Protein AF-A0A842Y611-F1 (afdb_monomer)

Secondary structure (DSSP, 8-state):
---TTHHHHHHHHHHHHHHHHHHHH-SSHHHHHHHHHHHHHHHHHHHHHTT-HHHHHHIIIIIIIIIIHHHHHHHHHHHTT----

Radius of gyration: 15.72 Å; Cα contacts (8 Å, |Δi|>4): 72; chains: 1; bounding box: 49×19×40 Å

pLDDT: mean 90.99, std 12.14, range [43.81, 98.31]

Structure (mmCIF, N/CA/C/O backbone):
data_AF-A0A842Y611-F1
#
_entry.id   AF-A0A842Y611-F1
#
loop_
_atom_site.group_PDB
_atom_site.id
_atom_site.type_symbol
_atom_site.label_atom_id
_atom_site.label_alt_id
_atom_site.label_comp_id
_atom_site.label_asym_id
_atom_site.label_entity_id
_atom_site.label_seq_id
_atom_site.pdbx_PDB_ins_code
_atom_site.Cartn_x
_atom_site.Cartn_y
_atom_site.Cartn_z
_atom_site.occupancy
_atom_site.B_iso_or_equiv
_atom_site.auth_seq_id
_atom_site.auth_comp_id
_atom_site.auth_asym_id
_atom_site.auth_atom_id
_atom_site.pdbx_PDB_model_num
ATOM 1 N N . MET A 1 1 ? 25.022 7.611 -12.499 1.00 53.97 1 MET A N 1
ATOM 2 C CA . MET A 1 1 ? 23.729 7.654 -13.212 1.00 53.97 1 MET A CA 1
ATOM 3 C C . MET A 1 1 ? 22.677 7.155 -12.239 1.00 53.97 1 MET A C 1
ATOM 5 O O . MET A 1 1 ? 22.881 6.085 -11.685 1.00 53.97 1 MET A O 1
ATOM 9 N N . ILE A 1 2 ? 21.655 7.957 -11.930 1.00 71.75 2 ILE A N 1
ATOM 10 C CA . ILE A 1 2 ? 20.555 7.519 -11.056 1.00 71.75 2 ILE A CA 1
ATOM 11 C C . ILE A 1 2 ? 19.707 6.544 -11.872 1.00 71.75 2 ILE A C 1
ATOM 13 O O . ILE A 1 2 ? 19.305 6.882 -12.984 1.00 71.75 2 ILE A O 1
ATOM 17 N N . ASP A 1 3 ? 19.476 5.345 -11.344 1.00 83.94 3 ASP A N 1
ATOM 18 C CA . ASP A 1 3 ? 18.546 4.397 -11.950 1.00 83.94 3 ASP A CA 1
ATOM 19 C C . ASP A 1 3 ? 17.129 4.990 -11.905 1.00 83.94 3 ASP A C 1
ATOM 21 O O . ASP A 1 3 ? 16.677 5.463 -10.856 1.00 83.94 3 ASP A O 1
ATOM 25 N N . LEU A 1 4 ? 16.431 4.993 -13.044 1.00 85.12 4 LEU A N 1
ATOM 26 C CA . LEU A 1 4 ? 15.092 5.571 -13.177 1.00 85.12 4 LEU A CA 1
ATOM 27 C C . LEU A 1 4 ? 14.091 4.921 -12.204 1.00 85.12 4 LEU A C 1
ATOM 29 O O . LEU A 1 4 ? 13.105 5.554 -11.832 1.00 85.12 4 LEU A O 1
ATOM 33 N N . GLN A 1 5 ? 14.364 3.697 -11.742 1.00 90.00 5 GLN A N 1
ATOM 34 C CA . GLN A 1 5 ? 13.533 2.974 -10.778 1.00 90.00 5 GLN A CA 1
ATOM 35 C C . GLN A 1 5 ? 13.632 3.506 -9.337 1.00 90.00 5 GLN A C 1
ATOM 37 O O . GLN A 1 5 ? 12.719 3.282 -8.541 1.00 90.00 5 GLN A O 1
ATOM 42 N N . ILE A 1 6 ? 14.688 4.249 -8.981 1.00 93.81 6 ILE A N 1
ATOM 43 C CA . ILE A 1 6 ? 14.906 4.733 -7.603 1.00 93.81 6 ILE A CA 1
ATOM 44 C C . ILE A 1 6 ? 13.845 5.756 -7.192 1.00 93.81 6 ILE A C 1
ATOM 46 O O . ILE A 1 6 ? 13.378 5.743 -6.054 1.00 93.81 6 ILE A O 1
ATOM 50 N N . ILE A 1 7 ? 13.441 6.629 -8.115 1.00 93.75 7 ILE A N 1
ATOM 51 C CA . ILE A 1 7 ? 12.446 7.676 -7.856 1.00 93.75 7 ILE A CA 1
ATOM 52 C C . ILE A 1 7 ? 11.076 7.069 -7.497 1.00 93.75 7 ILE A C 1
ATOM 54 O O . ILE A 1 7 ? 10.586 7.346 -6.400 1.00 93.75 7 ILE A O 1
ATOM 58 N N . PRO A 1 8 ? 10.449 6.223 -8.343 1.00 94.81 8 PRO A N 1
ATOM 59 C CA . PRO A 1 8 ? 9.177 5.592 -7.997 1.00 94.81 8 PRO A CA 1
ATOM 60 C C . PRO A 1 8 ? 9.299 4.681 -6.771 1.00 94.81 8 PRO A C 1
ATOM 62 O O . PRO A 1 8 ? 8.397 4.686 -5.936 1.00 94.81 8 PRO A O 1
ATOM 65 N N . PHE A 1 9 ? 10.419 3.969 -6.596 1.00 96.12 9 PHE A N 1
ATOM 66 C CA . PHE A 1 9 ? 10.670 3.184 -5.386 1.00 96.12 9 PHE A CA 1
ATOM 67 C C . PHE A 1 9 ? 10.628 4.046 -4.116 1.00 96.12 9 PHE A C 1
ATOM 69 O O . PHE A 1 9 ? 9.935 3.698 -3.157 1.00 96.12 9 PHE A O 1
ATOM 76 N N . ALA A 1 10 ? 11.333 5.181 -4.105 1.00 96.12 10 ALA A N 1
ATOM 77 C CA . ALA A 1 10 ? 11.397 6.072 -2.950 1.00 96.12 10 ALA A CA 1
ATOM 78 C C . ALA A 1 10 ? 10.029 6.691 -2.630 1.00 96.12 10 ALA A C 1
ATOM 80 O O . ALA A 1 10 ? 9.630 6.734 -1.465 1.00 96.12 10 ALA A O 1
ATOM 81 N N . VAL A 1 11 ? 9.282 7.112 -3.657 1.00 96.88 11 VAL A N 1
ATOM 82 C CA . VAL A 1 11 ? 7.931 7.673 -3.500 1.00 96.88 11 VAL A CA 1
ATOM 83 C C . VAL A 1 11 ? 6.968 6.634 -2.922 1.00 96.88 11 VAL A C 1
ATOM 85 O O . VAL A 1 11 ? 6.295 6.913 -1.930 1.00 96.88 11 VAL A O 1
ATOM 88 N N . ILE A 1 12 ? 6.931 5.422 -3.487 1.00 97.50 12 ILE A N 1
ATOM 89 C CA . ILE A 1 12 ? 6.055 4.342 -3.005 1.00 97.50 12 ILE A CA 1
ATOM 90 C C . ILE A 1 12 ? 6.430 3.943 -1.572 1.00 97.50 12 ILE A C 1
ATOM 92 O O . ILE A 1 12 ? 5.549 3.835 -0.720 1.00 97.50 12 ILE A O 1
ATOM 96 N N . SER A 1 13 ? 7.726 3.802 -1.275 1.00 97.69 13 SER A N 1
ATOM 97 C CA . SER A 1 13 ? 8.216 3.478 0.073 1.00 97.69 13 SER A CA 1
ATOM 98 C C . SER A 1 13 ? 7.771 4.512 1.104 1.00 97.69 13 SER A C 1
ATOM 100 O O . SER A 1 13 ? 7.262 4.152 2.165 1.00 97.69 13 SER A O 1
ATOM 102 N N . LEU A 1 14 ? 7.915 5.804 0.789 1.00 98.06 14 LEU A N 1
ATOM 103 C CA . LEU A 1 14 ? 7.515 6.882 1.688 1.00 98.06 14 LEU A CA 1
ATOM 104 C C . LEU A 1 14 ? 6.006 6.848 1.960 1.00 98.06 14 LEU A C 1
ATOM 106 O O . LEU A 1 14 ? 5.589 6.924 3.117 1.00 98.06 14 LEU A O 1
ATOM 110 N N . ILE A 1 15 ? 5.191 6.668 0.915 1.00 97.94 15 ILE A N 1
ATOM 111 C CA . ILE A 1 15 ? 3.733 6.546 1.042 1.00 97.94 15 ILE A CA 1
ATOM 112 C C . ILE A 1 15 ? 3.364 5.339 1.912 1.00 97.94 15 ILE A C 1
ATOM 114 O O . ILE A 1 15 ? 2.498 5.460 2.780 1.00 97.94 15 ILE A O 1
ATOM 118 N N . MET A 1 16 ? 4.023 4.191 1.732 1.00 98.06 16 MET A N 1
ATOM 119 C CA . MET A 1 16 ? 3.762 2.983 2.520 1.00 98.06 16 MET A CA 1
ATOM 120 C C . MET A 1 16 ? 4.128 3.153 3.995 1.00 98.06 16 MET A C 1
ATOM 122 O O . MET A 1 16 ? 3.368 2.709 4.856 1.00 98.06 16 MET A O 1
ATOM 126 N N . ILE A 1 17 ? 5.244 3.821 4.302 1.00 97.94 17 ILE A N 1
ATOM 127 C CA . ILE A 1 17 ? 5.658 4.105 5.683 1.00 97.94 17 ILE A CA 1
ATOM 128 C C . ILE A 1 17 ? 4.644 5.034 6.351 1.00 97.94 17 ILE A C 1
ATOM 130 O O . ILE A 1 17 ? 4.126 4.712 7.420 1.00 97.94 17 ILE A O 1
ATOM 134 N N . VAL A 1 18 ? 4.307 6.154 5.703 1.00 97.8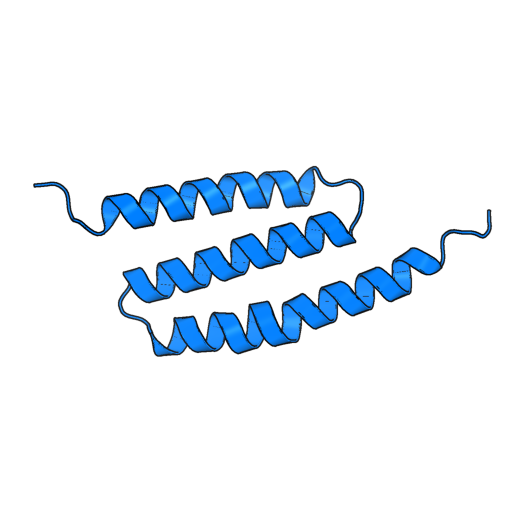8 18 VAL A N 1
ATOM 135 C CA . VAL A 1 18 ? 3.321 7.110 6.228 1.00 97.88 18 VAL A CA 1
ATOM 136 C C . VAL A 1 18 ? 1.966 6.430 6.427 1.00 97.88 18 VAL A C 1
ATOM 138 O O . VAL A 1 18 ? 1.362 6.569 7.489 1.00 97.88 18 VAL A O 1
ATOM 141 N N . SER A 1 19 ? 1.515 5.638 5.452 1.00 96.81 19 SER A N 1
ATOM 142 C CA . SER A 1 19 ? 0.240 4.919 5.535 1.00 96.81 19 SER A CA 1
ATOM 143 C C . SER A 1 19 ? 0.243 3.897 6.670 1.00 96.81 19 SER A C 1
ATOM 145 O O . SER A 1 19 ? -0.699 3.872 7.452 1.00 96.81 19 SER 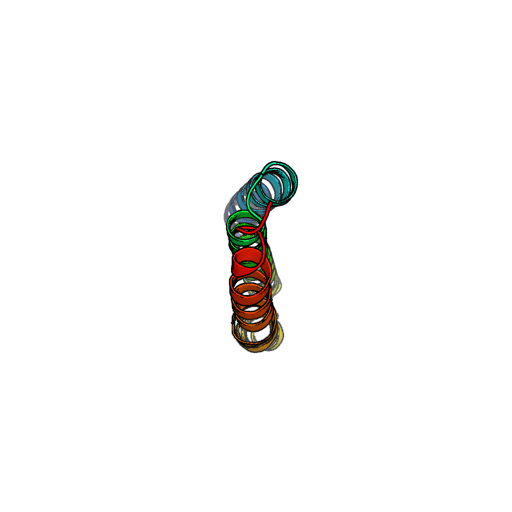A O 1
ATOM 147 N N . SER A 1 20 ? 1.320 3.124 6.839 1.00 97.12 20 SER A N 1
ATOM 148 C CA . SER A 1 20 ? 1.464 2.155 7.939 1.00 97.12 20 SER A CA 1
ATOM 149 C C . SER A 1 20 ? 1.435 2.823 9.316 1.00 97.12 20 SER A C 1
ATOM 151 O O . SER A 1 20 ? 0.813 2.310 10.243 1.00 97.12 20 SER A O 1
ATOM 153 N N . ILE A 1 21 ? 2.040 4.008 9.452 1.00 97.75 21 ILE A N 1
ATOM 154 C CA . ILE A 1 21 ? 1.946 4.806 10.683 1.00 97.75 21 ILE A CA 1
ATOM 155 C C . ILE A 1 21 ? 0.498 5.270 10.918 1.00 97.75 21 ILE A C 1
ATOM 157 O O . ILE A 1 21 ? 0.013 5.254 12.050 1.00 97.75 21 ILE A O 1
ATOM 161 N N . MET A 1 22 ? -0.229 5.653 9.868 1.00 96.06 22 MET A N 1
ATOM 162 C CA . MET A 1 22 ? -1.640 6.034 9.995 1.00 96.06 22 MET A CA 1
ATOM 163 C C . MET A 1 22 ? -2.549 4.850 10.344 1.00 96.06 22 MET A C 1
ATOM 165 O O . MET A 1 22 ? -3.535 5.056 11.053 1.00 96.06 22 MET A O 1
ATOM 169 N N . VAL A 1 23 ? -2.208 3.619 9.937 1.00 96.00 23 VAL A N 1
ATOM 170 C CA . VAL A 1 23 ? -2.937 2.399 10.339 1.00 96.00 23 VAL A CA 1
ATOM 171 C C . VAL A 1 23 ? -2.977 2.272 11.862 1.00 96.00 23 VAL A C 1
ATOM 173 O O . VAL A 1 23 ? -4.055 2.092 12.425 1.00 96.00 23 VAL A O 1
ATOM 176 N N . ILE A 1 24 ? -1.824 2.410 12.527 1.00 95.88 24 ILE A N 1
ATOM 177 C CA . ILE A 1 24 ? -1.710 2.265 13.989 1.00 95.88 24 ILE A CA 1
ATOM 178 C C . ILE A 1 24 ? -2.214 3.490 14.763 1.00 95.88 24 ILE A C 1
ATOM 180 O O . ILE A 1 24 ? -2.616 3.365 15.915 1.00 95.88 24 ILE A O 1
ATOM 184 N N . LYS A 1 25 ? -2.182 4.683 14.154 1.00 94.94 25 LYS A N 1
ATOM 185 C CA . LYS A 1 25 ? -2.608 5.936 14.799 1.00 94.94 25 LYS A CA 1
ATOM 186 C C . LYS A 1 25 ? -4.118 6.180 14.695 1.00 94.94 25 LYS A C 1
ATOM 188 O O . LYS A 1 25 ? -4.670 6.962 15.470 1.00 94.94 25 LYS A O 1
ATOM 193 N N . SER A 1 26 ? -4.782 5.560 13.722 1.00 91.56 26 SER A N 1
ATOM 194 C CA . SER A 1 26 ? -6.218 5.727 13.496 1.00 91.56 26 SER A CA 1
ATOM 195 C C . SER A 1 26 ? -7.029 5.149 14.659 1.00 91.56 26 SER A C 1
ATOM 197 O O . SER A 1 26 ? -6.821 4.013 15.070 1.00 91.56 26 SER A O 1
ATOM 199 N N . LYS A 1 27 ? -7.965 5.946 15.191 1.00 86.94 27 LYS A N 1
ATOM 200 C CA . LYS A 1 27 ? -8.870 5.532 16.280 1.00 86.94 27 LYS A CA 1
ATOM 201 C C . LYS A 1 27 ? -10.010 4.640 15.785 1.00 86.94 27 LYS A C 1
ATOM 203 O O . LYS A 1 27 ? -10.456 3.752 16.501 1.00 86.94 27 LYS A O 1
ATOM 208 N N . GLU A 1 28 ? -10.452 4.883 14.554 1.00 88.75 28 GLU A N 1
ATOM 209 C CA . GLU A 1 28 ? -11.516 4.127 13.904 1.00 88.75 28 GLU A CA 1
ATOM 210 C C . GLU A 1 28 ? -10.934 3.000 13.057 1.00 88.75 28 GLU A C 1
ATOM 212 O O . GLU A 1 28 ? -10.120 3.236 12.159 1.00 88.75 28 GLU A O 1
ATOM 217 N N . VAL A 1 29 ? -11.417 1.778 13.283 1.00 89.25 29 VAL A N 1
ATOM 218 C CA . VAL A 1 29 ? -10.929 0.575 12.588 1.00 89.25 29 VAL A CA 1
ATOM 219 C C . VAL A 1 29 ? -11.156 0.673 11.074 1.00 89.25 29 VAL A C 1
ATOM 221 O O . VAL A 1 29 ? -10.335 0.199 10.292 1.00 89.25 29 VAL A O 1
ATOM 224 N N . VAL A 1 30 ? -12.222 1.357 10.639 1.00 91.31 30 VAL A N 1
ATOM 225 C CA . VAL A 1 30 ? -12.494 1.617 9.213 1.00 91.31 30 VAL A CA 1
ATOM 226 C C . VAL A 1 30 ? -11.379 2.457 8.582 1.00 91.31 30 VAL A C 1
ATOM 228 O O . VAL A 1 30 ? -10.912 2.143 7.487 1.00 91.31 30 VAL A O 1
ATOM 231 N N . HIS A 1 31 ? -10.898 3.489 9.284 1.00 91.94 31 HIS A N 1
ATOM 232 C CA . HIS A 1 31 ? -9.780 4.301 8.804 1.00 91.94 31 HIS A CA 1
ATOM 233 C C . HIS A 1 31 ? -8.483 3.486 8.779 1.00 91.94 31 HIS A C 1
ATOM 235 O O . HIS A 1 31 ? -7.752 3.553 7.791 1.00 91.94 31 HIS A O 1
ATOM 241 N N . SER A 1 32 ? -8.207 2.670 9.801 1.00 93.50 32 SER A N 1
ATOM 242 C CA . SER A 1 32 ? -7.045 1.767 9.800 1.00 93.50 32 SER A CA 1
ATOM 243 C C . SER A 1 32 ? -7.073 0.786 8.621 1.00 93.50 32 SER A C 1
ATOM 245 O O . SER A 1 32 ? -6.061 0.585 7.947 1.00 93.50 32 SER A O 1
ATOM 247 N N . ALA A 1 33 ? -8.237 0.204 8.328 1.00 92.62 33 ALA A N 1
ATOM 248 C CA . ALA A 1 33 ? -8.417 -0.720 7.213 1.00 92.62 33 ALA A CA 1
ATOM 249 C C . ALA A 1 33 ? -8.206 -0.031 5.853 1.00 92.62 33 ALA A C 1
ATOM 251 O O . ALA A 1 33 ? -7.524 -0.578 4.986 1.00 92.62 33 ALA A O 1
ATOM 252 N N . PHE A 1 34 ? -8.690 1.203 5.684 1.00 93.56 34 PHE A N 1
ATOM 253 C CA . PHE A 1 34 ? -8.449 1.982 4.467 1.00 93.56 34 PHE A CA 1
ATOM 254 C C . PHE A 1 34 ? -6.955 2.272 4.241 1.00 93.56 34 PHE A C 1
ATOM 256 O O . PHE A 1 34 ? -6.436 2.050 3.148 1.00 93.56 34 PHE A O 1
ATOM 263 N N . HIS A 1 35 ? -6.225 2.689 5.281 1.00 95.75 35 HIS A N 1
ATOM 264 C CA . HIS A 1 35 ? -4.775 2.899 5.173 1.00 95.75 35 HIS A CA 1
ATOM 265 C C . HIS A 1 35 ? -4.019 1.597 4.873 1.00 95.75 35 HIS A C 1
ATOM 267 O O . HIS A 1 35 ? -3.037 1.610 4.134 1.00 95.75 35 HIS A O 1
ATOM 273 N N . THR A 1 36 ? -4.506 0.458 5.370 1.00 94.81 36 THR A N 1
ATOM 274 C CA . THR A 1 36 ? -3.944 -0.863 5.045 1.00 94.81 36 THR A CA 1
ATOM 275 C C . THR A 1 36 ? -4.094 -1.183 3.554 1.00 94.81 36 THR A C 1
ATOM 277 O O . THR A 1 36 ? -3.159 -1.693 2.937 1.00 94.81 36 THR A O 1
ATOM 280 N N . ILE A 1 37 ? -5.222 -0.820 2.933 1.00 95.94 37 ILE A N 1
ATOM 281 C CA . ILE A 1 37 ? -5.427 -0.974 1.483 1.00 95.94 37 ILE A CA 1
ATOM 282 C C . ILE A 1 37 ? -4.424 -0.134 0.682 1.00 95.94 37 ILE A C 1
ATOM 284 O O . ILE A 1 37 ? -3.879 -0.617 -0.311 1.00 95.94 37 ILE A O 1
ATOM 288 N N . ILE A 1 38 ? -4.119 1.089 1.128 1.00 96.62 38 ILE A N 1
ATOM 289 C CA . ILE A 1 38 ? -3.094 1.932 0.490 1.00 96.62 38 ILE A CA 1
ATOM 290 C C . ILE A 1 38 ? -1.720 1.246 0.538 1.00 96.62 38 ILE A C 1
ATOM 292 O O . ILE A 1 38 ? -1.015 1.210 -0.471 1.00 96.62 38 ILE A O 1
ATOM 296 N N . VAL A 1 39 ? -1.354 0.641 1.673 1.00 97.62 39 VAL A N 1
ATOM 297 C CA . VAL A 1 39 ? -0.102 -0.129 1.805 1.00 97.62 39 VAL A CA 1
ATOM 298 C C . VAL A 1 39 ? -0.081 -1.323 0.841 1.00 97.62 39 VAL A C 1
ATOM 300 O O . VAL A 1 39 ? 0.926 -1.552 0.170 1.00 97.62 39 VAL A O 1
ATOM 303 N N . MET A 1 40 ? -1.197 -2.046 0.708 1.00 97.38 40 MET A N 1
ATOM 304 C CA . MET A 1 40 ? -1.322 -3.180 -0.220 1.00 97.38 40 MET A CA 1
ATOM 305 C C . MET A 1 40 ? -1.219 -2.755 -1.692 1.00 97.38 40 MET A C 1
ATOM 307 O O . MET A 1 40 ? -0.619 -3.475 -2.492 1.00 97.38 40 MET A O 1
ATOM 311 N N . MET A 1 41 ? -1.738 -1.577 -2.052 1.00 97.25 41 MET A N 1
ATOM 312 C CA . MET A 1 41 ? -1.526 -0.990 -3.381 1.00 97.25 41 MET A CA 1
ATOM 313 C C . MET A 1 41 ? -0.058 -0.612 -3.614 1.00 97.25 41 MET A C 1
ATOM 315 O O . MET A 1 41 ? 0.471 -0.860 -4.697 1.00 97.25 41 MET A O 1
ATOM 319 N N . GLY A 1 42 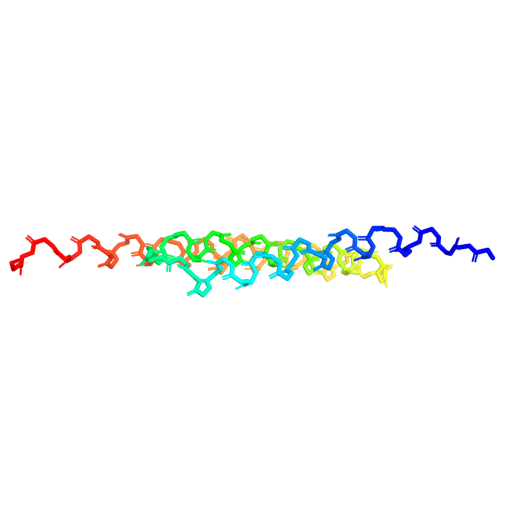? 0.629 -0.077 -2.601 1.00 97.62 42 GLY A N 1
ATOM 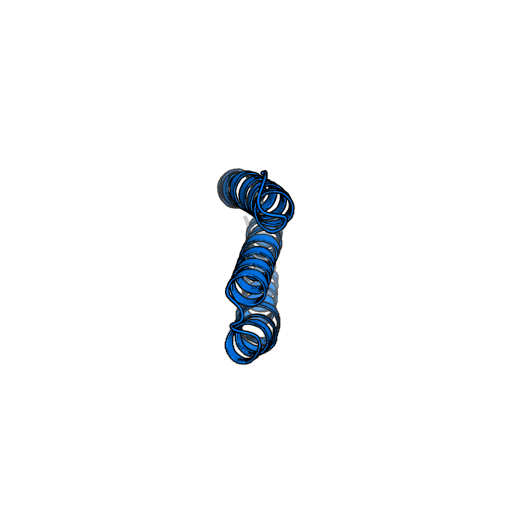320 C CA . GLY A 1 42 ? 2.070 0.184 -2.668 1.00 97.62 42 GLY A CA 1
ATOM 321 C C . GLY A 1 42 ? 2.888 -1.082 -2.949 1.00 97.62 42 GLY A C 1
ATOM 322 O O . GLY A 1 42 ? 3.762 -1.073 -3.816 1.00 97.62 42 GLY A O 1
ATOM 323 N N . ALA A 1 43 ? 2.533 -2.206 -2.314 1.00 97.88 43 ALA A N 1
ATOM 324 C CA . ALA A 1 43 ? 3.151 -3.505 -2.587 1.00 97.88 43 ALA A CA 1
ATOM 325 C C . ALA A 1 43 ? 2.953 -3.960 -4.046 1.00 97.88 43 ALA A C 1
ATOM 327 O O . ALA A 1 43 ? 3.894 -4.449 -4.671 1.00 97.88 43 ALA A O 1
ATOM 328 N N . ALA A 1 44 ? 1.768 -3.735 -4.630 1.00 98.12 44 ALA A N 1
ATOM 329 C CA . ALA A 1 44 ? 1.544 -3.987 -6.055 1.00 98.12 44 ALA A CA 1
ATOM 330 C C . ALA A 1 44 ? 2.450 -3.111 -6.942 1.00 98.12 44 ALA A C 1
ATOM 332 O O . ALA A 1 44 ? 3.013 -3.602 -7.920 1.00 98.12 44 ALA A O 1
ATOM 333 N N . GLY A 1 45 ? 2.662 -1.845 -6.566 1.00 96.94 45 GLY A N 1
ATOM 334 C CA . GLY A 1 45 ? 3.615 -0.950 -7.227 1.00 96.94 45 GLY A CA 1
ATOM 335 C C . GLY A 1 45 ? 5.058 -1.469 -7.195 1.00 96.94 45 GLY A C 1
ATOM 336 O O . GLY A 1 45 ? 5.754 -1.408 -8.209 1.00 96.94 45 GLY A O 1
ATOM 337 N N . PHE A 1 46 ? 5.498 -2.060 -6.079 1.00 97.56 46 PHE A N 1
ATOM 338 C CA . PHE A 1 46 ? 6.805 -2.724 -6.011 1.00 97.56 46 PHE A CA 1
ATOM 339 C C . PHE A 1 46 ? 6.896 -3.961 -6.899 1.00 97.56 46 PHE A C 1
ATOM 341 O O . PHE A 1 46 ? 7.919 -4.156 -7.551 1.00 97.56 46 PHE A O 1
ATOM 348 N N . TYR A 1 47 ? 5.837 -4.766 -6.997 1.00 97.62 47 TYR A N 1
ATOM 349 C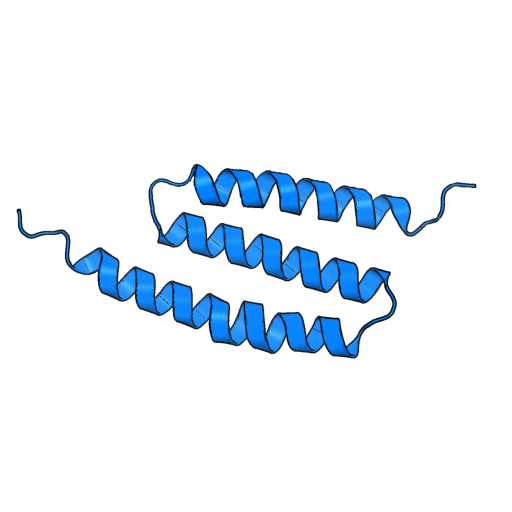 CA . TYR A 1 47 ? 5.832 -5.888 -7.937 1.00 97.62 47 TYR A CA 1
ATOM 350 C C . TYR A 1 47 ? 5.950 -5.427 -9.392 1.00 97.62 47 TYR A C 1
ATOM 352 O O . TYR A 1 47 ? 6.653 -6.066 -10.171 1.00 97.62 47 TYR A O 1
ATOM 360 N N . VAL A 1 48 ? 5.355 -4.289 -9.761 1.00 96.56 48 VAL A N 1
ATOM 361 C CA . VAL A 1 48 ? 5.558 -3.699 -11.095 1.00 96.56 48 VAL A CA 1
ATOM 362 C C . VAL A 1 48 ? 7.016 -3.274 -11.300 1.00 96.56 48 VAL A C 1
ATOM 364 O O . VAL A 1 48 ? 7.599 -3.605 -12.331 1.00 96.56 48 VAL A O 1
ATOM 367 N N . LEU A 1 49 ? 7.628 -2.603 -10.317 1.00 95.56 49 LEU A N 1
ATOM 368 C CA . LEU A 1 49 ? 9.042 -2.191 -10.367 1.00 95.56 49 LEU A CA 1
ATOM 369 C C . LEU A 1 49 ? 10.001 -3.380 -10.520 1.00 95.56 49 LEU A C 1
ATOM 371 O O . LEU A 1 49 ? 11.002 -3.286 -11.225 1.00 95.56 49 LEU A O 1
ATOM 375 N N . LEU A 1 50 ? 9.660 -4.512 -9.905 1.00 96.00 50 LEU A N 1
ATOM 376 C CA . LEU A 1 50 ? 10.418 -5.762 -9.967 1.00 96.00 50 LEU A CA 1
ATOM 377 C C . LEU A 1 50 ? 10.140 -6.596 -11.232 1.00 96.00 50 LEU A C 1
ATOM 379 O O . LEU A 1 50 ? 10.605 -7.729 -11.314 1.00 96.00 50 LEU A O 1
ATOM 383 N N . ASN A 1 51 ? 9.401 -6.070 -12.219 1.00 96.00 51 ASN A N 1
ATOM 384 C CA . ASN A 1 51 ? 8.967 -6.807 -13.416 1.00 96.00 51 ASN A CA 1
ATOM 385 C C . ASN A 1 51 ? 8.153 -8.081 -13.100 1.00 96.00 51 ASN A C 1
ATOM 387 O O . ASN A 1 51 ? 8.228 -9.077 -13.814 1.00 96.00 51 ASN A O 1
ATOM 391 N N . ALA A 1 52 ? 7.356 -8.054 -12.030 1.00 97.81 52 ALA A N 1
ATOM 392 C CA . ALA A 1 52 ? 6.477 -9.142 -11.606 1.00 97.81 52 ALA A CA 1
ATOM 393 C C . ALA A 1 52 ? 4.997 -8.782 -11.844 1.00 97.81 52 ALA A C 1
ATOM 395 O O . ALA A 1 52 ? 4.198 -8.694 -10.911 1.00 97.81 52 ALA A O 1
ATOM 396 N N . GLN A 1 53 ? 4.608 -8.568 -13.105 1.00 96.75 53 GLN A N 1
ATOM 397 C CA . GLN A 1 53 ? 3.285 -8.034 -13.468 1.00 96.75 53 GLN A CA 1
ATOM 398 C C . GLN A 1 53 ? 2.136 -8.962 -13.059 1.00 96.75 53 GLN A C 1
ATOM 400 O O . GLN A 1 53 ? 1.124 -8.491 -12.547 1.00 96.75 53 GLN A O 1
ATOM 405 N N . PHE A 1 54 ? 2.290 -10.277 -13.237 1.00 98.00 54 PHE A N 1
ATOM 406 C CA . PHE A 1 54 ? 1.263 -11.240 -12.828 1.00 98.00 54 PHE A CA 1
ATOM 407 C C . PHE A 1 54 ? 0.995 -11.162 -11.319 1.00 98.00 54 PHE A C 1
ATOM 409 O O . PHE A 1 54 ? -0.154 -11.073 -10.893 1.00 98.00 54 PHE A O 1
ATOM 416 N N . ILE A 1 55 ? 2.060 -11.105 -10.516 1.00 98.12 55 ILE A N 1
ATOM 417 C CA . ILE A 1 55 ? 1.956 -10.986 -9.060 1.00 98.12 55 ILE A CA 1
ATOM 418 C C . ILE A 1 55 ? 1.358 -9.632 -8.667 1.00 98.12 55 ILE A C 1
ATOM 420 O O . ILE A 1 55 ? 0.512 -9.592 -7.782 1.00 98.12 55 ILE A O 1
ATOM 424 N N . ALA A 1 56 ? 1.708 -8.540 -9.356 1.00 98.31 56 ALA A N 1
ATOM 425 C CA . ALA A 1 56 ? 1.102 -7.227 -9.127 1.00 98.31 56 ALA A CA 1
ATOM 426 C C . ALA A 1 56 ? -0.420 -7.236 -9.357 1.00 98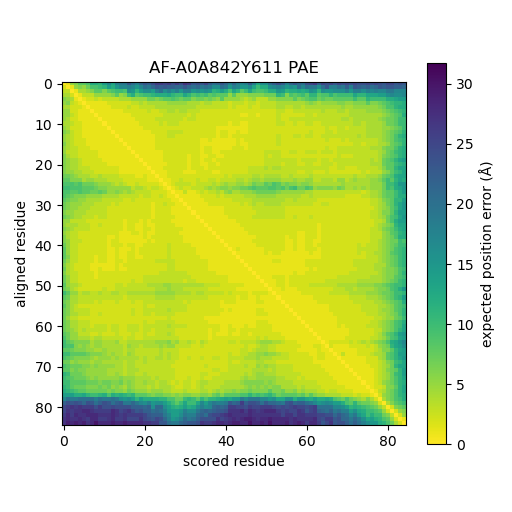.31 56 ALA A C 1
ATOM 428 O O . ALA A 1 56 ? -1.177 -6.712 -8.541 1.00 98.31 56 ALA A O 1
ATOM 429 N N . VAL A 1 57 ? -0.882 -7.866 -10.440 1.00 98.19 57 VAL A N 1
ATOM 430 C CA . VAL A 1 57 ? -2.317 -7.993 -10.738 1.00 98.19 57 VAL A CA 1
ATOM 431 C C . VAL A 1 57 ? -3.013 -8.851 -9.685 1.00 98.19 57 VAL A C 1
ATOM 433 O O . VAL A 1 57 ? -4.043 -8.446 -9.149 1.00 98.19 57 VAL A O 1
ATOM 436 N N . VAL A 1 58 ? -2.434 -10.001 -9.329 1.00 98.25 58 VAL A N 1
ATOM 437 C CA . VAL A 1 58 ? -2.966 -10.868 -8.266 1.00 98.25 58 VAL A CA 1
ATOM 438 C C . VAL A 1 58 ? -3.013 -10.129 -6.925 1.00 98.25 58 VAL A C 1
ATOM 440 O O . VAL A 1 58 ? -4.006 -10.243 -6.210 1.00 98.25 58 VAL A O 1
ATOM 443 N N . GLN A 1 59 ? -2.001 -9.317 -6.607 1.00 98.12 59 GLN A N 1
ATOM 444 C CA 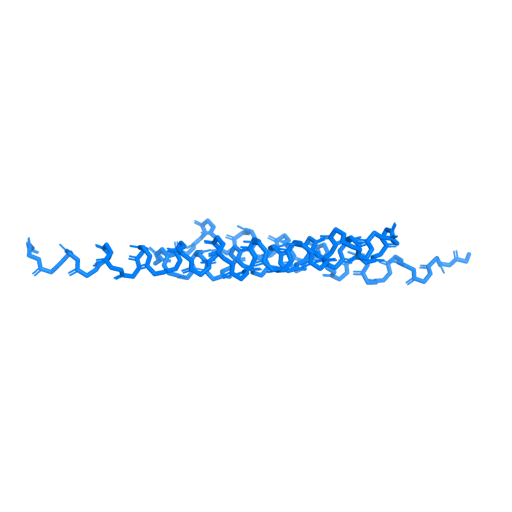. GLN A 1 59 ? -1.955 -8.502 -5.393 1.00 98.12 59 GLN A CA 1
ATOM 445 C C . GLN A 1 59 ? -3.162 -7.562 -5.309 1.00 98.12 59 GLN A C 1
ATOM 447 O O . GLN A 1 59 ? -3.822 -7.479 -4.273 1.00 98.12 59 GLN A O 1
ATOM 452 N N . ILE A 1 60 ? -3.488 -6.886 -6.412 1.00 97.94 60 ILE A N 1
ATOM 453 C CA . ILE A 1 60 ? -4.642 -5.986 -6.468 1.00 97.94 60 ILE A CA 1
ATOM 454 C C . ILE A 1 60 ? -5.948 -6.782 -6.382 1.00 97.94 60 ILE A C 1
ATOM 456 O O . ILE A 1 60 ? -6.809 -6.451 -5.574 1.00 97.94 60 ILE A O 1
ATOM 460 N N . LEU A 1 61 ? -6.110 -7.849 -7.164 1.00 97.94 61 LEU A N 1
ATOM 461 C CA . LEU A 1 61 ? -7.366 -8.603 -7.199 1.00 97.94 61 LEU A CA 1
ATOM 462 C C . LEU A 1 61 ? -7.673 -9.296 -5.864 1.00 97.94 61 LEU A C 1
ATOM 464 O O . LEU A 1 61 ? -8.795 -9.219 -5.365 1.00 97.94 61 LEU A O 1
ATOM 468 N N . VAL A 1 62 ? -6.678 -9.956 -5.271 1.00 97.56 62 VAL A N 1
ATOM 469 C CA . VAL A 1 62 ? -6.865 -10.785 -4.077 1.00 97.56 62 VAL A CA 1
ATOM 470 C C . VAL A 1 62 ? -6.776 -9.956 -2.802 1.00 97.56 62 VAL A C 1
ATOM 472 O O . VAL A 1 62 ? -7.680 -10.033 -1.974 1.00 97.56 62 VAL A O 1
ATOM 475 N N . TYR A 1 63 ? -5.727 -9.149 -2.621 1.00 96.56 63 TYR A N 1
ATOM 476 C CA . TYR A 1 63 ? -5.527 -8.442 -1.353 1.00 96.56 63 TYR A CA 1
ATOM 477 C C . TYR A 1 63 ? -6.280 -7.122 -1.283 1.00 96.56 63 TYR A C 1
ATOM 479 O O . TYR A 1 63 ? -6.911 -6.850 -0.267 1.00 96.56 63 TYR A O 1
ATOM 487 N N . VAL A 1 64 ? -6.246 -6.307 -2.338 1.00 96.25 64 VAL A N 1
ATOM 488 C CA . VAL A 1 64 ? -6.988 -5.034 -2.352 1.00 96.25 64 VAL A CA 1
ATOM 489 C C . VAL A 1 64 ? -8.474 -5.283 -2.616 1.00 96.25 64 VAL A C 1
ATOM 491 O O . VAL A 1 64 ? -9.316 -4.768 -1.887 1.00 96.25 64 VAL A O 1
ATOM 494 N N . GLY A 1 65 ? -8.785 -6.103 -3.621 1.00 94.00 65 GLY A N 1
ATOM 495 C CA . GLY A 1 65 ? -10.142 -6.381 -4.080 1.00 94.00 65 GLY A CA 1
ATOM 496 C C . GLY A 1 65 ? -10.925 -7.301 -3.152 1.00 94.00 65 GLY A C 1
ATOM 497 O O . GLY A 1 65 ? -11.947 -6.889 -2.62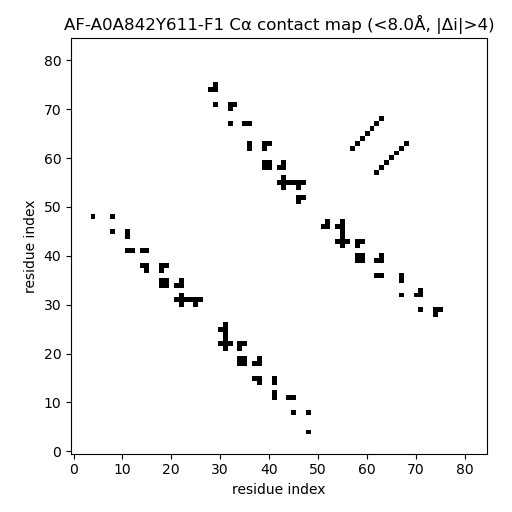1 1.00 94.00 65 GLY A O 1
ATOM 498 N N . ALA A 1 66 ? -10.477 -8.541 -2.945 1.00 96.25 66 ALA A N 1
ATOM 499 C CA . ALA A 1 66 ? -11.223 -9.497 -2.127 1.00 96.25 66 ALA A CA 1
ATOM 500 C C 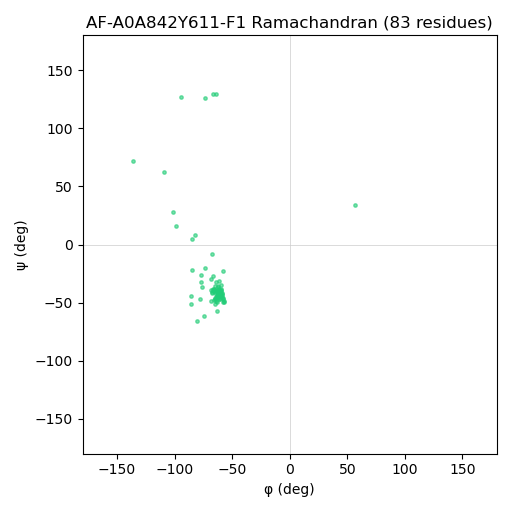. ALA A 1 66 ? -10.994 -9.277 -0.622 1.00 96.25 66 ALA A C 1
ATOM 502 O O . ALA A 1 66 ? -11.914 -8.904 0.101 1.00 96.25 66 ALA A O 1
ATOM 503 N N . ILE A 1 67 ? -9.772 -9.490 -0.129 1.00 95.81 67 ILE A N 1
ATOM 504 C CA . ILE A 1 67 ? -9.477 -9.517 1.313 1.00 95.81 67 ILE A CA 1
ATOM 505 C C . ILE A 1 67 ? -9.686 -8.141 1.955 1.00 95.81 67 ILE A C 1
ATOM 507 O O . ILE A 1 67 ? -10.360 -8.044 2.976 1.00 95.81 67 ILE A O 1
ATOM 511 N N . GLY A 1 68 ? -9.161 -7.071 1.356 1.00 93.62 68 GLY A N 1
ATOM 512 C CA . GLY A 1 68 ? -9.271 -5.708 1.880 1.00 93.62 68 GLY A CA 1
ATOM 513 C C . GLY A 1 68 ? -10.718 -5.229 1.979 1.00 93.62 68 GLY A C 1
ATOM 514 O O . GLY A 1 68 ? -11.126 -4.703 3.015 1.00 93.62 68 GLY A O 1
ATOM 515 N N . VAL A 1 69 ? -11.524 -5.478 0.945 1.00 92.75 69 VAL A N 1
ATOM 516 C CA . VAL A 1 69 ? -12.957 -5.148 0.955 1.00 92.75 69 VAL A CA 1
ATOM 517 C C . VAL A 1 69 ? -13.719 -6.018 1.955 1.00 92.75 69 VAL A C 1
ATOM 519 O O . VAL A 1 69 ? -14.545 -5.490 2.694 1.00 92.75 69 VAL A O 1
ATOM 522 N N . MET A 1 70 ? -13.414 -7.319 2.057 1.00 94.81 70 MET A N 1
ATOM 523 C CA . MET A 1 70 ? -14.004 -8.189 3.086 1.00 94.81 70 MET A CA 1
ATOM 524 C C . MET A 1 70 ? -13.703 -7.683 4.501 1.00 94.81 70 MET A C 1
ATOM 526 O O . MET A 1 70 ? -14.608 -7.641 5.332 1.00 94.81 70 MET A O 1
ATOM 530 N N . ILE A 1 71 ? -12.467 -7.247 4.770 1.00 91.38 71 ILE A N 1
ATOM 531 C CA . ILE A 1 71 ? -12.088 -6.642 6.054 1.00 91.38 71 ILE A CA 1
ATOM 532 C C . ILE A 1 71 ? -12.899 -5.370 6.301 1.00 91.38 71 ILE A C 1
ATOM 534 O O . ILE A 1 71 ? -13.458 -5.218 7.385 1.00 91.38 71 ILE A O 1
ATOM 538 N N . LEU A 1 72 ? -13.010 -4.477 5.311 1.00 91.81 72 LEU A N 1
ATOM 539 C CA . LEU A 1 72 ? -13.811 -3.258 5.444 1.00 91.81 72 LEU A CA 1
ATOM 540 C C . LEU A 1 72 ? -15.269 -3.573 5.787 1.00 91.81 72 LEU A C 1
ATOM 542 O O . LEU A 1 72 ? -15.795 -3.021 6.751 1.00 91.81 72 LEU A O 1
ATOM 546 N N . PHE A 1 73 ? -15.904 -4.492 5.057 1.00 91.06 73 PHE A N 1
ATOM 547 C CA . PHE A 1 73 ? -17.277 -4.906 5.345 1.00 91.06 73 PHE A CA 1
ATOM 548 C C . PHE A 1 73 ? -17.415 -5.523 6.740 1.00 91.06 73 PHE A C 1
ATOM 550 O O . PHE A 1 73 ? -18.309 -5.132 7.489 1.00 91.06 73 PHE A O 1
ATOM 557 N N . ALA A 1 74 ? -16.525 -6.442 7.120 1.00 91.50 74 ALA A N 1
ATOM 558 C CA . ALA A 1 74 ? -16.556 -7.094 8.429 1.00 91.50 74 ALA A CA 1
ATOM 559 C C . ALA A 1 74 ? -16.408 -6.084 9.579 1.00 91.50 74 ALA A C 1
ATOM 561 O O . ALA A 1 74 ? -17.159 -6.125 10.557 1.00 91.50 74 ALA A O 1
ATOM 562 N N . VAL A 1 75 ? -15.480 -5.135 9.440 1.00 90.19 75 VAL A N 1
ATOM 563 C CA . VAL A 1 75 ? -15.265 -4.058 10.411 1.00 90.19 75 VAL A CA 1
ATOM 564 C C . VAL A 1 75 ? -16.491 -3.154 10.495 1.00 90.19 75 VAL A C 1
ATOM 566 O O . VAL A 1 75 ? -16.983 -2.904 11.591 1.00 90.19 75 VAL A O 1
ATOM 569 N N . MET A 1 76 ? -17.029 -2.703 9.360 1.00 89.75 76 MET A N 1
ATOM 570 C CA . MET A 1 76 ? -18.212 -1.837 9.332 1.00 89.75 76 MET A CA 1
ATOM 571 C C . MET A 1 76 ? -19.436 -2.495 9.979 1.00 89.75 76 MET A C 1
ATOM 573 O O . MET A 1 76 ? -20.193 -1.816 10.673 1.00 89.75 76 MET A O 1
ATOM 577 N N . LEU A 1 77 ? -19.626 -3.804 9.783 1.00 89.06 77 LEU A N 1
ATOM 578 C CA . LEU A 1 77 ? -20.705 -4.559 10.426 1.00 89.06 77 LEU A CA 1
ATOM 579 C C . LEU A 1 77 ? -20.494 -4.690 11.939 1.00 89.06 77 LEU A C 1
ATOM 581 O O . LEU A 1 77 ? -21.449 -4.558 12.699 1.00 89.06 77 LEU A O 1
ATOM 585 N N . THR A 1 78 ? -19.253 -4.892 12.383 1.00 84.38 78 THR A N 1
ATOM 586 C CA . THR A 1 78 ? -18.928 -5.088 13.806 1.00 84.38 78 THR A CA 1
ATOM 587 C C . THR A 1 78 ? -18.961 -3.777 14.599 1.00 84.38 78 THR A C 1
ATOM 589 O O . THR A 1 78 ? -19.420 -3.749 15.738 1.00 84.38 78 THR A O 1
ATOM 592 N N . THR A 1 79 ? -18.523 -2.661 14.007 1.00 73.06 79 THR A N 1
ATOM 593 C CA . THR A 1 79 ? -18.479 -1.353 14.687 1.00 73.06 79 THR A CA 1
ATOM 594 C C . THR A 1 79 ? -19.872 -0.809 15.019 1.00 73.06 79 THR A C 1
ATOM 596 O O . THR A 1 79 ? -20.027 -0.115 16.020 1.00 73.06 79 THR A O 1
ATOM 599 N N . ARG A 1 80 ? -20.910 -1.176 14.255 1.00 61.88 80 ARG A N 1
ATOM 600 C CA . ARG A 1 80 ? -22.306 -0.779 14.525 1.00 61.88 80 ARG A CA 1
ATOM 601 C C . ARG A 1 80 ? -22.903 -1.388 15.804 1.00 61.88 80 ARG A C 1
ATOM 603 O O . ARG A 1 80 ? -23.983 -0.982 16.205 1.00 61.88 80 ARG A O 1
ATOM 610 N N . GLY A 1 81 ? -22.214 -2.327 16.457 1.00 57.59 81 GLY A N 1
ATOM 611 C CA . GLY A 1 81 ? -22.656 -2.943 17.714 1.00 57.59 81 GLY A CA 1
ATOM 612 C C . GLY A 1 81 ? -22.291 -2.179 18.995 1.00 57.59 81 GLY A C 1
ATOM 613 O O . GLY A 1 81 ? -22.529 -2.705 20.075 1.00 57.59 81 GLY A O 1
ATOM 614 N N . LYS A 1 82 ? -21.689 -0.981 18.908 1.00 54.25 82 LYS A N 1
ATOM 615 C CA . LYS A 1 82 ? -21.208 -0.202 20.071 1.00 54.25 82 LYS A CA 1
ATOM 616 C C . LYS A 1 82 ? -22.146 0.920 20.560 1.00 54.25 82 LYS A C 1
ATOM 618 O O . LYS A 1 82 ? -21.703 1.767 21.323 1.00 54.25 82 LYS A O 1
ATOM 623 N N . GLU A 1 83 ? -23.421 0.928 20.169 1.00 55.47 83 GLU A N 1
ATOM 624 C CA . GLU A 1 83 ? -24.422 1.916 20.638 1.00 55.47 83 GLU A CA 1
ATOM 625 C C . GLU A 1 83 ? -25.374 1.393 21.734 1.00 55.47 83 GLU A C 1
ATOM 627 O O . GLU A 1 83 ? -26.497 1.871 21.867 1.00 55.47 83 GLU A O 1
ATOM 632 N N . VAL A 1 84 ? -24.947 0.432 22.558 1.00 51.31 84 VAL A N 1
ATOM 633 C CA . VAL A 1 84 ? -25.682 0.084 23.788 1.00 51.31 84 VAL A CA 1
ATOM 634 C C . VAL A 1 84 ? -24.705 -0.097 24.950 1.00 51.31 84 VAL A C 1
ATOM 636 O O . VAL A 1 84 ? -24.443 -1.217 25.375 1.00 51.31 84 VAL A O 1
ATOM 639 N N . GLU A 1 85 ? -24.145 1.017 25.423 1.00 43.81 85 GLU A N 1
ATOM 640 C CA . GLU A 1 85 ? -23.956 1.309 26.856 1.00 43.81 85 GLU A CA 1
ATOM 641 C C . GLU A 1 85 ? -23.843 2.824 27.076 1.00 43.81 85 GLU A C 1
ATOM 643 O O . GLU A 1 85 ? -23.023 3.466 26.378 1.00 43.81 85 GLU A O 1
#

Foldseek 3Di:
DDDPLVVLLVVLVVLLVVLCVQLVVDPQNLSNLVSVLSNLLSVLSVCVSVVNPVVSVCSCCPVNNPVSVVSNVVSVVVVVPPPDD

Sequence (85 aa):
MIDLQIIPFAVISLIMIVSSIMVIKSKEVVHSAFHTIIVMMGAAGFYVLLNAQFIAVVQILVYVGAIGVMILFAVMLTTRGKEVE

Solvent-accessible surface area (backbone atoms only — not comparable to full-atom values): 4604 Å² total; per-residue (Å²): 132,85,62,80,64,53,59,61,49,52,54,40,50,51,52,31,52,56,26,52,54,44,29,76,67,42,88,47,68,64,58,18,48,52,29,46,37,54,34,47,51,36,52,22,52,50,25,47,76,69,72,34,56,70,59,19,52,48,38,44,53,48,48,43,52,48,51,40,45,51,50,44,54,53,46,58,63,57,63,70,70,72,84,80,127

Nearest PDB structures (foldseek):
  6x89-assembly1_6M  TM=9.199E-01  e=1.456E-03  Vigna radiata
  7p64-assembly1_J  TM=9.265E-01  e=2.376E-03  Escherichia coli BL21(DE3)
  7zmh-assembly1_6  TM=9.742E-01  e=4.564E-03  Thermochaetoides thermophila DSM 1495
  7p7m-assembly1_J  TM=8.998E-01  e=3.118E-03  Escherichia coli BL21(DE3)
  7v2f-assembly1_m  TM=8.640E-01  e=6.562E-02  Sus scrofa

Mean predicted aligned error: 5.06 Å